Protein AF-A0A4Q7DLJ2-F1 (afdb_monomer)

Structure (mmCIF, N/CA/C/O backbone):
data_AF-A0A4Q7DLJ2-F1
#
_entry.id   AF-A0A4Q7DLJ2-F1
#
loop_
_atom_site.group_PDB
_atom_site.id
_atom_site.type_symbol
_atom_site.label_atom_id
_atom_site.label_alt_id
_atom_site.label_comp_id
_atom_site.label_asym_id
_atom_site.label_entity_id
_atom_site.label_seq_id
_atom_site.pdbx_PDB_ins_code
_atom_site.Cartn_x
_atom_site.Cartn_y
_atom_site.Cartn_z
_atom_site.occupancy
_atom_site.B_iso_or_equiv
_atom_site.auth_seq_id
_atom_site.auth_comp_id
_atom_site.auth_asym_id
_atom_site.auth_atom_id
_atom_site.pdbx_PDB_model_num
ATOM 1 N N . MET A 1 1 ? -1.935 -37.089 -72.616 1.00 46.59 1 MET A N 1
ATOM 2 C CA . MET A 1 1 ? -1.806 -37.391 -71.173 1.00 46.59 1 MET A CA 1
ATOM 3 C C . MET A 1 1 ? -1.191 -36.163 -70.511 1.00 46.59 1 MET A C 1
ATOM 5 O O . MET A 1 1 ? -0.158 -35.726 -70.987 1.00 46.59 1 MET A O 1
ATOM 9 N N . GLY A 1 2 ? -1.824 -35.592 -69.482 1.00 47.91 2 GLY A N 1
ATOM 10 C CA . GLY A 1 2 ? -1.170 -34.613 -68.600 1.00 47.91 2 GLY A CA 1
ATOM 11 C C . GLY A 1 2 ? -1.502 -33.132 -68.809 1.00 47.91 2 GLY A C 1
ATOM 12 O O . GLY A 1 2 ? -0.670 -32.393 -69.302 1.00 47.91 2 GLY A O 1
ATOM 13 N N . THR A 1 3 ? -2.658 -32.683 -68.312 1.00 45.72 3 THR A N 1
ATOM 14 C CA . THR A 1 3 ? -2.903 -31.285 -67.883 1.00 45.72 3 THR A CA 1
ATOM 15 C C . THR A 1 3 ? -4.004 -31.245 -66.811 1.00 45.72 3 THR A C 1
ATOM 17 O O . THR A 1 3 ? -5.032 -30.592 -66.937 1.00 45.72 3 THR A O 1
ATOM 20 N N . LYS A 1 4 ? -3.810 -31.990 -65.715 1.00 48.81 4 LYS A N 1
ATOM 21 C CA . LYS A 1 4 ? -4.614 -31.865 -64.480 1.00 48.81 4 LYS A CA 1
ATOM 22 C C . LYS A 1 4 ? -3.716 -31.901 -63.243 1.00 48.81 4 LYS A C 1
ATOM 24 O O . LYS A 1 4 ? -3.880 -32.744 -62.367 1.00 48.81 4 LYS A O 1
ATOM 29 N N . LYS A 1 5 ? -2.723 -31.010 -63.185 1.00 48.75 5 LYS A N 1
ATO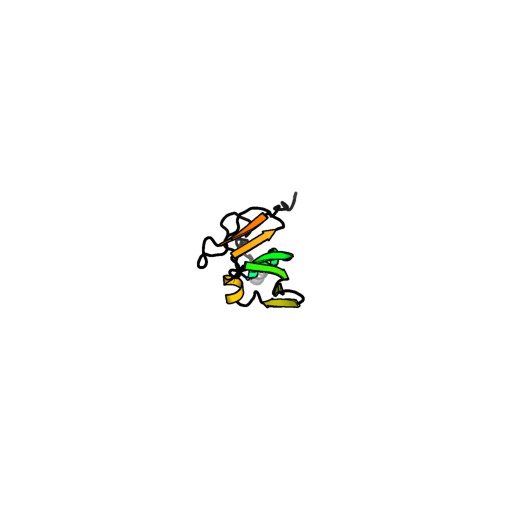M 30 C CA . LYS A 1 5 ? -1.822 -30.919 -62.025 1.00 48.75 5 LYS A CA 1
ATOM 31 C C . LYS A 1 5 ? -1.379 -29.487 -61.712 1.00 48.75 5 LYS A C 1
ATOM 33 O O . LYS A 1 5 ? -0.212 -29.252 -61.458 1.00 48.75 5 LYS A O 1
ATOM 38 N N . ILE A 1 6 ? -2.307 -28.528 -61.773 1.00 50.28 6 ILE A N 1
ATOM 39 C CA . ILE A 1 6 ? -2.060 -27.138 -61.341 1.00 50.28 6 ILE A CA 1
ATOM 40 C C . ILE A 1 6 ? -3.287 -26.572 -60.600 1.00 50.28 6 ILE A C 1
ATOM 42 O O . ILE A 1 6 ? -3.618 -25.418 -60.770 1.00 50.28 6 ILE A O 1
ATOM 46 N N . ILE A 1 7 ? -4.043 -27.366 -59.826 1.00 44.75 7 ILE A N 1
ATOM 47 C CA . ILE A 1 7 ? -5.072 -26.822 -58.898 1.00 44.75 7 ILE A CA 1
ATOM 48 C C . ILE A 1 7 ? -5.271 -27.762 -57.689 1.00 44.75 7 ILE A C 1
ATOM 50 O O . ILE A 1 7 ? -6.394 -28.088 -57.314 1.00 44.75 7 ILE A O 1
ATOM 54 N N . LYS A 1 8 ? -4.189 -28.291 -57.100 1.00 41.50 8 LYS A N 1
ATOM 55 C CA . LYS A 1 8 ? -4.278 -29.047 -55.830 1.00 41.50 8 LYS A CA 1
ATOM 56 C C . LYS A 1 8 ? -3.234 -28.684 -54.772 1.00 41.50 8 LYS A C 1
ATOM 58 O O . LYS A 1 8 ? -3.394 -29.112 -53.638 1.00 41.50 8 LYS A O 1
ATOM 63 N N . ASP A 1 9 ? -2.281 -27.810 -55.090 1.00 39.59 9 ASP A N 1
ATOM 64 C CA . ASP A 1 9 ? -1.206 -27.443 -54.157 1.00 39.59 9 ASP A CA 1
ATOM 65 C C . ASP A 1 9 ? -1.434 -26.090 -53.451 1.00 39.59 9 ASP A C 1
ATOM 67 O O . ASP A 1 9 ? -0.570 -25.624 -52.725 1.00 39.59 9 ASP A O 1
ATOM 71 N N . ILE A 1 10 ? -2.609 -25.461 -53.614 1.00 47.91 10 ILE A N 1
ATOM 72 C CA . ILE A 1 10 ? -2.944 -24.159 -52.987 1.00 47.91 10 ILE A CA 1
ATOM 73 C C . ILE A 1 10 ? -3.882 -24.311 -51.766 1.00 47.91 10 ILE A C 1
ATOM 75 O O . ILE A 1 10 ? -4.170 -23.347 -51.069 1.00 47.91 10 ILE A O 1
ATOM 79 N N . LEU A 1 11 ? -4.345 -25.524 -51.444 1.00 43.66 11 LEU A N 1
ATOM 80 C CA . LEU A 1 11 ? -5.348 -25.745 -50.387 1.00 43.66 11 LEU A CA 1
ATOM 81 C C . LEU A 1 11 ? -4.934 -26.774 -49.328 1.00 43.66 11 LEU A C 1
ATOM 83 O O . LEU A 1 11 ? -5.789 -27.503 -48.841 1.00 43.66 11 LEU A O 1
ATOM 87 N N . ASN A 1 12 ? -3.649 -26.856 -48.967 1.00 48.47 12 ASN A N 1
ATOM 88 C CA . ASN A 1 12 ? -3.212 -27.666 -47.819 1.00 48.47 12 ASN A CA 1
ATOM 89 C C . ASN A 1 12 ? -1.867 -27.226 -47.215 1.00 48.47 12 ASN A C 1
ATOM 91 O O . ASN A 1 12 ? -1.079 -28.055 -46.766 1.00 48.47 12 ASN A O 1
ATOM 95 N N . GLU A 1 13 ? -1.607 -25.922 -47.142 1.00 40.91 13 GLU A N 1
ATOM 96 C CA . GLU A 1 13 ? -0.655 -25.432 -46.147 1.00 40.91 13 GLU A CA 1
ATOM 97 C C . GLU A 1 13 ? -1.447 -25.003 -44.911 1.00 40.91 13 GLU A C 1
ATOM 99 O O . GLU A 1 13 ? -2.171 -24.004 -44.969 1.00 40.91 13 GLU A O 1
ATOM 104 N N . PRO A 1 14 ? -1.380 -25.740 -43.785 1.00 3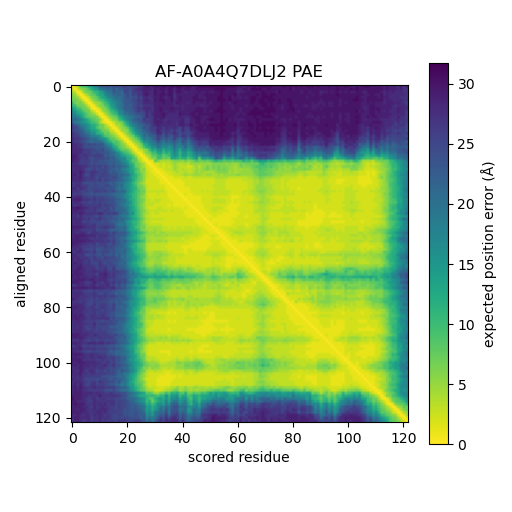9.34 14 PRO A N 1
ATOM 105 C CA . PRO A 1 14 ? -1.835 -25.167 -42.536 1.00 39.34 14 PRO A CA 1
ATOM 106 C C . PRO A 1 14 ? -0.977 -23.928 -42.297 1.00 39.34 14 PRO A C 1
ATOM 108 O O . PRO A 1 14 ? 0.246 -24.032 -42.180 1.00 39.34 14 PRO A O 1
ATOM 111 N N . LEU A 1 15 ? -1.627 -22.760 -42.248 1.00 36.97 15 LEU A N 1
ATOM 112 C CA . LEU A 1 15 ? -1.077 -21.541 -41.669 1.00 36.97 15 LEU A CA 1
ATOM 113 C C . LEU A 1 15 ? -0.336 -21.949 -40.396 1.00 36.97 15 LEU A C 1
ATOM 115 O O . LEU A 1 15 ? -0.960 -22.289 -39.388 1.00 36.97 15 LEU A O 1
ATOM 119 N N . ARG A 1 16 ? 1.000 -21.953 -40.458 1.00 40.62 16 ARG A N 1
ATOM 120 C CA . ARG A 1 16 ? 1.845 -21.976 -39.272 1.00 40.62 16 ARG A CA 1
ATOM 121 C C . ARG A 1 16 ? 1.544 -20.677 -38.540 1.00 40.62 16 ARG A C 1
ATOM 123 O O . ARG A 1 16 ? 2.177 -19.651 -38.762 1.00 40.62 16 ARG A O 1
ATOM 130 N N . LEU A 1 17 ? 0.526 -20.722 -37.688 1.00 39.12 17 LEU A N 1
ATOM 131 C CA . LEU A 1 17 ? 0.469 -19.875 -36.519 1.00 39.12 17 LEU A CA 1
ATOM 132 C C . LEU A 1 17 ? 1.720 -20.245 -35.735 1.00 39.12 17 LEU A C 1
ATOM 134 O O . LEU A 1 17 ? 1.738 -21.239 -35.009 1.00 39.12 17 LEU A O 1
ATOM 138 N N . ASP A 1 18 ? 2.786 -19.474 -35.934 1.00 44.97 18 ASP A N 1
ATOM 139 C CA . ASP A 1 18 ? 3.813 -19.335 -34.922 1.00 44.97 18 ASP A CA 1
ATOM 140 C C . ASP A 1 18 ? 3.084 -18.851 -33.666 1.00 44.97 18 ASP A C 1
ATOM 142 O O . ASP A 1 18 ? 2.960 -17.656 -33.387 1.00 44.97 18 ASP A O 1
ATOM 146 N N . GLU A 1 19 ? 2.604 -19.807 -32.870 1.00 45.50 19 GLU A N 1
ATOM 147 C CA . GLU A 1 19 ? 2.416 -19.656 -31.440 1.00 45.50 19 GLU A CA 1
ATOM 148 C C . GLU A 1 19 ? 3.806 -19.494 -30.817 1.00 45.50 19 GLU A C 1
ATOM 150 O O . GLU A 1 19 ? 4.241 -20.244 -29.938 1.00 45.50 19 GLU A O 1
ATOM 155 N N . GLY A 1 20 ? 4.515 -18.446 -31.242 1.00 37.78 20 GLY A N 1
ATOM 156 C CA . GLY A 1 20 ? 5.408 -17.725 -30.378 1.00 37.78 20 GLY A CA 1
ATOM 157 C C . GLY A 1 20 ? 4.547 -17.318 -29.203 1.00 37.78 20 GLY A C 1
ATOM 158 O O . GLY A 1 20 ? 3.895 -16.274 -29.227 1.00 37.78 20 GLY A O 1
ATOM 159 N N . LYS A 1 21 ? 4.497 -18.195 -28.191 1.00 43.38 21 LYS A N 1
ATOM 160 C CA . LYS A 1 21 ? 4.033 -17.896 -26.850 1.00 43.38 21 LYS A CA 1
ATOM 161 C C . LYS A 1 21 ? 4.662 -16.554 -26.540 1.00 43.38 21 LYS A C 1
ATOM 163 O O . LYS A 1 21 ? 5.830 -16.491 -26.154 1.00 43.38 21 LYS A O 1
ATOM 168 N N . ARG A 1 22 ? 3.896 -15.471 -26.682 1.00 40.31 22 ARG A N 1
ATOM 169 C CA . ARG A 1 22 ? 4.150 -14.257 -25.932 1.00 40.31 22 ARG A CA 1
ATOM 170 C C . ARG A 1 22 ? 3.975 -14.728 -24.501 1.00 40.31 22 ARG A C 1
ATOM 172 O O . ARG A 1 22 ? 2.888 -14.660 -23.934 1.00 40.31 22 ARG A O 1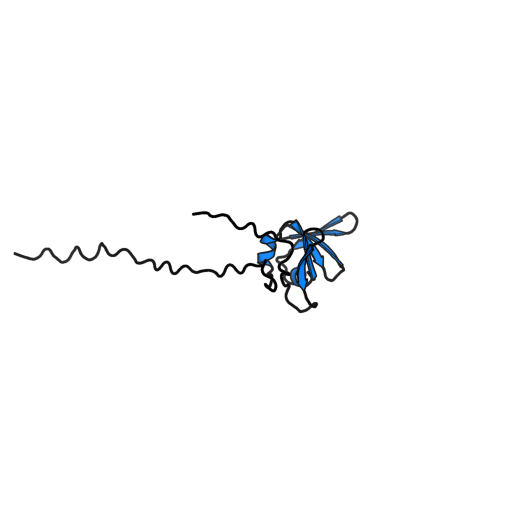
ATOM 179 N N . LYS A 1 23 ? 5.058 -15.263 -23.926 1.00 42.84 23 LYS A N 1
ATOM 180 C CA . LYS A 1 23 ? 5.335 -15.197 -22.505 1.00 42.84 23 LYS A CA 1
ATOM 181 C C . LYS A 1 23 ? 5.309 -13.702 -22.232 1.00 42.84 23 LYS A C 1
ATOM 183 O O . LYS A 1 23 ? 6.340 -13.042 -22.207 1.00 42.84 23 LYS A O 1
ATOM 188 N N . GLY A 1 24 ? 4.107 -13.145 -22.080 1.00 39.84 24 GLY A N 1
ATOM 189 C CA . GLY A 1 24 ? 3.938 -11.981 -21.249 1.00 39.84 24 GLY A CA 1
ATOM 190 C C . GLY A 1 24 ? 4.592 -12.423 -19.963 1.00 39.84 24 GLY A C 1
ATOM 191 O O . GLY A 1 24 ? 4.130 -13.384 -19.347 1.00 39.84 24 GLY A O 1
ATOM 192 N N . PHE A 1 25 ? 5.759 -11.858 -19.662 1.00 42.75 25 PHE A N 1
ATOM 193 C CA . PHE A 1 25 ? 6.408 -12.084 -18.391 1.00 42.75 25 PHE A CA 1
ATOM 194 C C . PHE A 1 25 ? 5.360 -11.673 -17.366 1.00 42.75 25 PHE A C 1
ATOM 196 O O . PHE A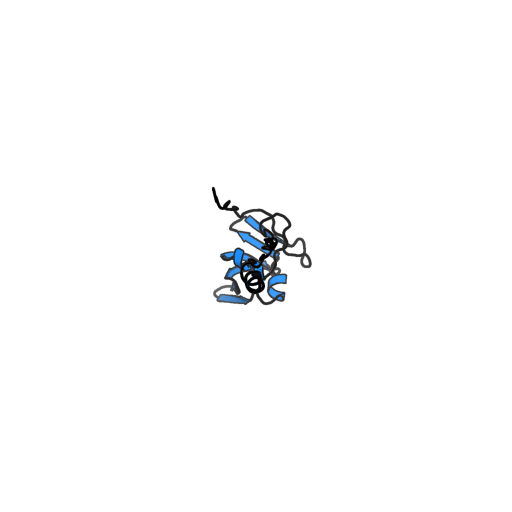 1 25 ? 5.115 -10.486 -17.151 1.00 42.75 25 PHE A O 1
ATOM 203 N N . VAL A 1 26 ? 4.644 -12.658 -16.819 1.00 53.69 26 VAL A N 1
ATOM 204 C CA . VAL A 1 26 ? 3.731 -12.449 -15.709 1.00 53.69 26 VAL A CA 1
ATOM 205 C C . VAL A 1 26 ? 4.671 -12.159 -14.563 1.00 53.69 26 VAL A C 1
ATOM 207 O O . VAL A 1 26 ? 5.121 -13.064 -13.866 1.00 53.69 26 VAL A O 1
ATOM 210 N N . MET A 1 27 ? 5.065 -10.891 -14.463 1.00 63.88 27 MET A N 1
ATOM 211 C CA . MET A 1 27 ? 5.930 -10.419 -13.409 1.00 63.88 27 MET A CA 1
ATOM 212 C C . MET A 1 27 ? 5.200 -10.750 -12.120 1.00 63.88 27 MET A C 1
ATOM 214 O O . MET A 1 27 ? 4.089 -10.266 -11.865 1.00 63.88 27 MET A O 1
ATOM 218 N N . ASP A 1 28 ? 5.777 -11.670 -11.357 1.00 79.88 28 ASP A N 1
ATOM 219 C CA . ASP A 1 28 ? 5.186 -12.054 -10.099 1.00 79.88 28 ASP A CA 1
ATOM 220 C C . ASP A 1 28 ? 5.395 -10.905 -9.119 1.00 79.88 28 ASP A C 1
ATOM 222 O O . ASP A 1 28 ? 6.465 -10.754 -8.533 1.00 79.88 28 ASP A O 1
ATOM 226 N N . ILE A 1 29 ? 4.346 -10.098 -8.957 1.00 82.75 29 ILE A N 1
ATOM 227 C CA . ILE A 1 29 ? 4.290 -8.946 -8.053 1.00 82.75 29 ILE A CA 1
ATOM 228 C C . ILE A 1 29 ? 4.498 -9.344 -6.588 1.00 82.75 29 ILE A C 1
ATOM 230 O O . ILE A 1 29 ? 4.612 -8.483 -5.725 1.00 82.75 29 ILE A O 1
ATOM 234 N N . PHE A 1 30 ? 4.494 -10.642 -6.286 1.00 84.38 30 PHE A N 1
ATOM 235 C CA . PHE A 1 30 ? 4.761 -11.188 -4.962 1.00 84.38 30 PHE A CA 1
ATOM 236 C C . PHE A 1 30 ? 6.220 -11.617 -4.789 1.00 84.38 30 PHE A C 1
ATOM 238 O O . PHE A 1 30 ? 6.578 -12.125 -3.735 1.00 84.38 30 PHE A O 1
ATOM 245 N N . SER A 1 31 ? 7.074 -11.434 -5.798 1.00 85.75 31 SER A N 1
ATOM 246 C CA . SER A 1 31 ? 8.518 -11.618 -5.644 1.00 85.75 31 SER A CA 1
ATOM 247 C C . SER A 1 31 ? 9.109 -10.435 -4.888 1.00 85.75 31 SER A C 1
ATOM 249 O O . SER A 1 31 ? 8.760 -9.286 -5.161 1.00 85.75 31 SER A O 1
ATOM 251 N N . LYS A 1 32 ? 10.027 -10.701 -3.956 1.00 88.31 32 LYS A N 1
ATOM 252 C CA . LYS A 1 32 ? 10.751 -9.647 -3.236 1.00 88.31 32 LYS A CA 1
ATOM 253 C C . LYS A 1 32 ? 11.422 -8.691 -4.232 1.00 88.31 32 LYS A C 1
ATOM 255 O O . LYS A 1 32 ? 12.087 -9.141 -5.159 1.00 88.31 32 LYS A O 1
ATOM 260 N N . GLY A 1 33 ? 11.235 -7.387 -4.036 1.00 88.44 33 GLY A N 1
ATOM 261 C CA . GLY A 1 33 ? 11.778 -6.337 -4.902 1.00 88.44 33 GLY A CA 1
ATOM 262 C C . GLY A 1 33 ? 10.966 -6.063 -6.173 1.00 88.44 33 GLY A C 1
ATOM 263 O O . GLY A 1 33 ? 11.323 -5.168 -6.933 1.00 88.44 33 GLY A O 1
ATOM 264 N N . ALA A 1 34 ? 9.862 -6.776 -6.421 1.00 90.94 34 ALA A N 1
ATOM 265 C CA . ALA A 1 34 ? 8.999 -6.481 -7.562 1.00 90.94 34 ALA A CA 1
ATOM 266 C C . ALA A 1 34 ? 8.320 -5.112 -7.397 1.00 90.94 34 ALA A C 1
ATOM 268 O O . ALA A 1 34 ? 7.698 -4.849 -6.369 1.00 90.94 34 ALA A O 1
ATOM 269 N N . ILE A 1 35 ? 8.395 -4.258 -8.420 1.00 93.44 35 ILE A N 1
ATOM 270 C CA . ILE A 1 35 ? 7.686 -2.974 -8.433 1.00 93.44 35 ILE A CA 1
ATOM 271 C C . ILE A 1 35 ? 6.197 -3.221 -8.668 1.00 93.44 35 ILE A C 1
ATOM 273 O O . ILE A 1 35 ? 5.802 -3.803 -9.680 1.00 93.44 35 ILE A O 1
ATOM 277 N N . ILE A 1 36 ? 5.373 -2.731 -7.746 1.00 92.25 36 ILE A N 1
ATOM 278 C CA . ILE A 1 36 ? 3.920 -2.769 -7.846 1.00 92.25 36 ILE A CA 1
ATOM 279 C C . ILE A 1 36 ? 3.443 -1.556 -8.634 1.00 92.25 36 ILE A C 1
ATOM 281 O O . ILE A 1 36 ? 3.771 -0.412 -8.331 1.00 92.25 36 ILE A O 1
ATOM 285 N N . GLN A 1 37 ? 2.622 -1.817 -9.640 1.00 91.25 37 GLN A N 1
ATOM 286 C CA . GLN A 1 37 ? 1.969 -0.807 -10.460 1.00 91.25 37 GLN A CA 1
ATOM 287 C C . GLN A 1 37 ? 0.503 -0.624 -10.034 1.00 91.25 37 GLN A C 1
ATOM 289 O O . GLN A 1 37 ? -0.106 -1.578 -9.543 1.00 91.25 37 GLN A O 1
ATOM 294 N N . PRO A 1 38 ? -0.128 0.538 -10.299 1.00 90.50 38 PRO A N 1
ATOM 295 C CA . PRO A 1 38 ? -1.514 0.803 -9.891 1.00 90.50 38 PRO A CA 1
ATOM 296 C C . PRO A 1 38 ? -2.507 -0.289 -10.317 1.00 90.50 38 PRO A C 1
ATOM 298 O O . PRO A 1 38 ? -3.302 -0.773 -9.516 1.00 90.50 38 PRO A O 1
ATOM 301 N N . ARG A 1 39 ? -2.404 -0.768 -11.564 1.00 89.19 39 ARG A N 1
ATOM 302 C CA . ARG A 1 39 ? -3.254 -1.848 -12.105 1.00 89.19 39 ARG A CA 1
ATOM 303 C C . ARG A 1 39 ? -3.119 -3.180 -11.359 1.00 89.19 39 ARG A C 1
ATOM 305 O O . ARG A 1 39 ? -4.037 -3.994 -11.359 1.00 89.19 39 ARG A O 1
ATOM 312 N N . GLN A 1 40 ? -1.972 -3.417 -10.726 1.00 89.44 40 GLN A N 1
ATOM 313 C CA . GLN A 1 40 ? -1.686 -4.656 -10.008 1.00 89.44 40 GLN A CA 1
ATOM 314 C C . GLN A 1 40 ? -2.325 -4.674 -8.612 1.00 89.44 40 GLN A C 1
ATOM 316 O O . GLN A 1 40 ? -2.473 -5.756 -8.042 1.00 89.44 40 GLN A O 1
ATOM 321 N N . LEU A 1 41 ? -2.805 -3.529 -8.104 1.00 91.00 41 LEU A N 1
ATOM 322 C CA . LEU A 1 41 ? -3.557 -3.459 -6.846 1.00 91.00 41 LEU A CA 1
ATOM 323 C C . LEU A 1 41 ? -4.857 -4.274 -6.879 1.00 91.00 41 LEU A C 1
ATOM 325 O O . LEU A 1 41 ? -5.298 -4.738 -5.832 1.00 91.00 41 LEU A O 1
ATOM 329 N N . LYS A 1 42 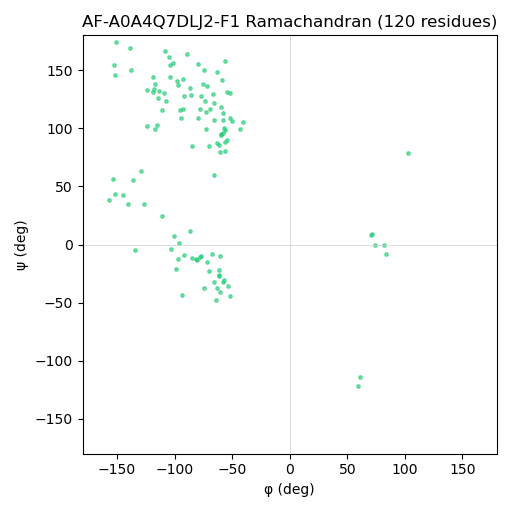? -5.410 -4.566 -8.066 1.00 91.81 42 LYS A N 1
ATOM 330 C CA . LYS A 1 42 ? -6.524 -5.518 -8.228 1.00 91.81 42 LYS A CA 1
ATOM 331 C C . LYS A 1 42 ? -6.223 -6.885 -7.596 1.00 91.81 42 LYS A C 1
ATOM 333 O O . LYS A 1 42 ? -7.112 -7.510 -7.028 1.00 91.81 42 LYS A O 1
ATOM 338 N N . ARG A 1 43 ? -4.966 -7.346 -7.654 1.00 89.56 43 ARG A N 1
ATOM 339 C CA . ARG A 1 43 ? -4.525 -8.623 -7.052 1.00 89.56 43 ARG A CA 1
ATOM 340 C C . ARG A 1 43 ? -4.347 -8.542 -5.532 1.00 89.56 43 ARG A C 1
ATOM 342 O O . ARG A 1 43 ? -4.163 -9.570 -4.889 1.00 89.56 43 ARG A O 1
ATOM 349 N N . LEU A 1 44 ? -4.400 -7.337 -4.971 1.00 91.69 44 LEU A N 1
ATOM 350 C CA . LEU A 1 44 ? -4.269 -7.033 -3.547 1.00 91.69 44 LEU A CA 1
ATOM 351 C C . LEU A 1 44 ? -5.598 -6.544 -2.955 1.00 91.69 44 LEU A C 1
ATOM 353 O O . LEU A 1 44 ? -5.614 -5.842 -1.946 1.00 91.69 44 LEU A O 1
ATOM 357 N N . ASN A 1 45 ? -6.726 -6.909 -3.568 1.00 92.94 45 ASN A N 1
ATOM 358 C CA . ASN A 1 45 ? -8.032 -6.504 -3.073 1.00 92.94 45 ASN A CA 1
ATOM 359 C C . ASN A 1 45 ? -8.265 -6.991 -1.631 1.00 92.94 45 ASN A C 1
ATOM 361 O O . ASN A 1 45 ? -7.848 -8.087 -1.242 1.00 92.94 45 ASN A O 1
ATOM 365 N N . GLY A 1 46 ? -8.900 -6.151 -0.817 1.00 91.88 46 GLY A N 1
ATOM 366 C CA . GLY A 1 46 ? -9.141 -6.396 0.603 1.00 91.88 46 GLY A CA 1
ATOM 367 C C . GLY A 1 46 ? -7.915 -6.252 1.511 1.00 91.88 46 GLY A C 1
ATOM 368 O O . GLY A 1 46 ? -8.047 -6.450 2.719 1.00 91.88 46 GLY A O 1
ATOM 369 N N . LYS A 1 47 ? -6.730 -5.926 0.978 1.00 94.88 47 LYS A N 1
ATOM 370 C CA . LYS A 1 47 ? -5.545 -5.617 1.793 1.00 94.88 47 LYS A CA 1
ATOM 371 C C . LYS A 1 47 ? -5.609 -4.186 2.324 1.00 94.88 47 LYS A C 1
ATOM 373 O O . LYS A 1 47 ? -6.284 -3.331 1.749 1.00 94.88 47 LYS A O 1
ATOM 378 N N . THR A 1 48 ? -4.913 -3.942 3.428 1.00 96.31 48 THR A N 1
ATOM 379 C CA . THR A 1 48 ? -4.860 -2.623 4.065 1.00 96.31 48 THR A CA 1
ATOM 380 C C . THR A 1 48 ? -3.750 -1.794 3.431 1.00 96.31 48 THR A C 1
ATOM 382 O O . THR A 1 48 ? -2.647 -2.296 3.244 1.00 96.31 48 THR A O 1
ATOM 385 N N . ILE A 1 49 ? -4.028 -0.536 3.120 1.00 95.50 49 ILE A N 1
ATOM 386 C CA . ILE A 1 49 ? -3.069 0.480 2.686 1.00 95.50 49 ILE A CA 1
ATOM 387 C C . ILE A 1 49 ? -2.803 1.430 3.849 1.00 95.50 49 ILE A C 1
ATOM 389 O O . ILE A 1 49 ? -3.726 1.765 4.591 1.00 95.50 49 ILE A O 1
ATOM 393 N N . ILE A 1 50 ? -1.560 1.890 3.956 1.00 95.38 50 ILE A N 1
ATOM 394 C CA . ILE A 1 50 ? -1.169 3.029 4.785 1.00 95.38 50 ILE A CA 1
ATOM 395 C C . ILE A 1 50 ? -0.682 4.142 3.863 1.00 95.3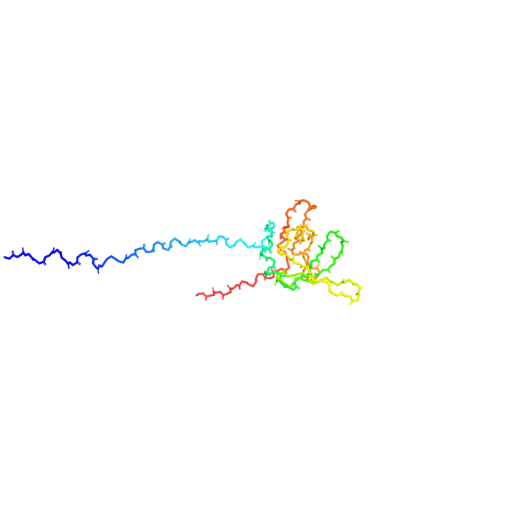8 50 ILE A C 1
ATOM 397 O O . ILE A 1 50 ? 0.205 3.911 3.032 1.00 95.38 50 ILE A O 1
ATOM 401 N N . PHE A 1 51 ? -1.270 5.323 4.011 1.00 94.25 51 PHE A N 1
ATOM 402 C CA . PHE A 1 51 ? -0.917 6.524 3.263 1.00 94.25 51 PHE A CA 1
ATOM 403 C C . PHE A 1 51 ? 0.186 7.326 3.967 1.00 94.25 51 PHE A C 1
ATOM 405 O O . PHE A 1 51 ? 0.438 7.145 5.157 1.00 94.25 51 PHE A O 1
ATOM 412 N N . GLN A 1 52 ? 0.827 8.243 3.240 1.00 92.88 52 GLN A N 1
ATOM 413 C CA . GLN A 1 52 ? 1.843 9.163 3.774 1.00 92.88 52 GLN A CA 1
ATOM 414 C C . GLN A 1 52 ? 1.313 10.021 4.927 1.00 92.88 52 GLN A C 1
ATOM 416 O O . GLN A 1 52 ? 2.053 10.316 5.858 1.00 92.88 52 GLN A O 1
ATOM 421 N N . SER A 1 53 ? 0.022 10.360 4.904 1.00 90.19 53 SER A N 1
ATOM 422 C CA . SER A 1 53 ? -0.670 11.065 5.989 1.00 90.19 53 SER A CA 1
ATOM 423 C C . SER A 1 53 ? -0.810 10.243 7.280 1.00 90.19 53 SER A C 1
ATOM 425 O O . SER A 1 53 ? -1.282 10.763 8.284 1.00 90.19 53 SER A O 1
ATOM 427 N N . GLY A 1 54 ? -0.458 8.953 7.262 1.00 89.88 54 GLY A N 1
ATOM 428 C CA . GLY A 1 54 ? -0.716 8.005 8.349 1.00 89.88 54 GLY A CA 1
ATOM 429 C C . GLY A 1 54 ? -2.117 7.386 8.308 1.00 89.88 54 GLY A C 1
ATOM 430 O O . GLY A 1 54 ? -2.391 6.437 9.046 1.00 89.88 54 GLY A O 1
ATOM 431 N N . GLU A 1 55 ? -2.995 7.867 7.421 1.00 91.75 55 GLU A N 1
ATOM 432 C CA . GLU A 1 55 ? -4.328 7.300 7.234 1.00 91.75 55 GLU A CA 1
ATOM 433 C C . GLU A 1 55 ? -4.263 5.852 6.743 1.00 91.75 55 GLU A C 1
ATOM 435 O O . GLU A 1 55 ? -3.364 5.451 5.997 1.00 91.75 55 GLU A O 1
ATOM 440 N N . GLN A 1 56 ? -5.260 5.063 7.142 1.00 94.19 56 GLN A N 1
ATOM 441 C CA . GLN A 1 56 ? -5.384 3.670 6.736 1.00 94.19 56 GLN A CA 1
ATOM 442 C C . GLN A 1 56 ? -6.660 3.456 5.937 1.00 94.19 56 GLN A C 1
ATOM 444 O O . GLN A 1 56 ? -7.734 3.946 6.290 1.00 94.19 56 GLN A O 1
ATOM 449 N N . GLY A 1 57 ? -6.545 2.672 4.872 1.00 94.38 57 GLY A N 1
ATOM 450 C CA . GLY A 1 57 ? -7.678 2.297 4.042 1.00 94.38 57 GLY A CA 1
ATOM 451 C C . GLY A 1 57 ? -7.627 0.839 3.624 1.00 94.38 57 GLY A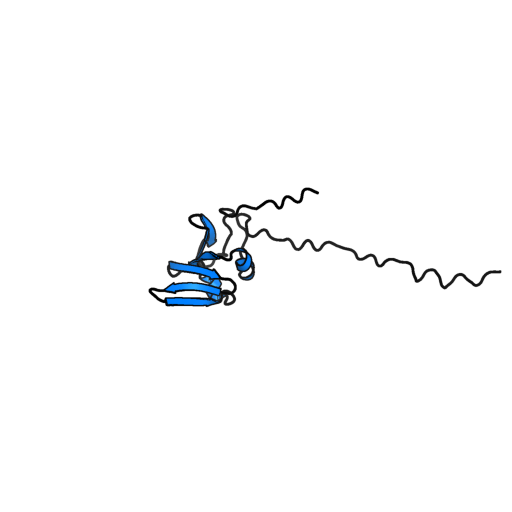 C 1
ATOM 452 O O . GLY A 1 57 ? -6.616 0.159 3.792 1.00 94.38 57 GLY A O 1
ATOM 453 N N . ARG A 1 58 ? -8.723 0.338 3.063 1.00 95.56 58 ARG A N 1
ATOM 454 C CA . ARG A 1 58 ? -8.811 -1.019 2.517 1.00 95.56 58 ARG A CA 1
ATOM 455 C C . ARG A 1 58 ? -8.989 -0.958 1.009 1.00 95.56 58 ARG A C 1
ATOM 457 O O . ARG A 1 58 ? -9.832 -0.212 0.515 1.00 95.56 58 ARG A O 1
ATOM 464 N N . ILE A 1 59 ? -8.196 -1.742 0.282 1.00 95.12 59 ILE A N 1
ATOM 465 C CA . ILE A 1 59 ? -8.291 -1.827 -1.178 1.00 95.12 59 ILE A CA 1
ATOM 466 C C . ILE A 1 59 ? -9.640 -2.449 -1.537 1.00 95.12 59 ILE A C 1
ATOM 468 O O . ILE A 1 59 ? -9.928 -3.578 -1.137 1.00 95.12 59 ILE A O 1
ATOM 472 N N . ALA A 1 60 ? -10.431 -1.711 -2.304 1.00 94.00 60 ALA A N 1
ATOM 473 C CA . ALA A 1 60 ? -11.666 -2.134 -2.948 1.00 94.00 60 ALA A CA 1
ATOM 474 C C . ALA A 1 60 ? -11.564 -1.743 -4.431 1.00 94.00 60 ALA A C 1
ATOM 476 O O . ALA A 1 60 ? -12.266 -0.854 -4.906 1.00 94.00 60 ALA A O 1
ATOM 477 N N . TYR A 1 61 ? -10.590 -2.334 -5.134 1.00 92.00 61 TYR A N 1
ATOM 478 C CA . TYR A 1 61 ? -10.143 -1.889 -6.458 1.00 92.00 61 TYR A CA 1
ATOM 479 C C . TYR A 1 61 ? -11.330 -1.730 -7.434 1.00 92.00 61 TYR A C 1
ATOM 481 O O . TYR A 1 61 ? -12.107 -2.676 -7.571 1.00 92.00 61 TYR A O 1
ATOM 489 N N . PRO A 1 62 ? -11.457 -0.592 -8.149 1.00 92.62 62 PRO A N 1
ATOM 490 C CA . PRO A 1 62 ? -10.447 0.456 -8.353 1.00 92.62 62 PRO A CA 1
ATOM 491 C C . PRO A 1 62 ? -10.386 1.543 -7.264 1.00 92.62 62 PRO A C 1
ATOM 493 O O . PRO A 1 62 ? -9.715 2.552 -7.462 1.00 92.62 62 PRO A O 1
ATOM 496 N N . LEU A 1 63 ? -11.047 1.361 -6.124 1.00 93.94 63 LEU A N 1
ATOM 497 C CA . LEU A 1 63 ? -11.113 2.329 -5.028 1.00 93.94 63 LEU A CA 1
ATOM 498 C C . LEU A 1 63 ? -10.294 1.887 -3.801 1.00 93.94 63 LEU A C 1
ATOM 500 O O . LEU A 1 63 ? -9.897 0.726 -3.659 1.00 93.94 63 LEU A O 1
ATOM 504 N N . VAL A 1 64 ? -10.077 2.823 -2.879 1.00 93.31 64 VAL A N 1
ATOM 505 C CA . VAL A 1 64 ? -9.735 2.570 -1.475 1.00 93.31 64 VAL A CA 1
ATOM 506 C C . VAL A 1 64 ? -10.836 3.145 -0.605 1.00 93.31 64 VAL A C 1
ATOM 508 O O . VAL A 1 64 ? -11.255 4.283 -0.807 1.00 93.31 64 VAL A O 1
ATOM 511 N N . ILE A 1 65 ? -11.266 2.359 0.375 1.00 94.25 65 ILE A N 1
ATOM 512 C CA . ILE A 1 65 ? -12.191 2.795 1.417 1.00 94.25 65 ILE A CA 1
ATOM 513 C C . ILE A 1 65 ? -11.356 3.228 2.620 1.00 94.25 65 ILE A C 1
ATOM 515 O O . ILE A 1 65 ? -10.650 2.403 3.204 1.00 94.25 65 ILE A O 1
ATOM 519 N N . ILE A 1 66 ? -11.420 4.506 2.978 1.00 92.94 66 ILE A N 1
ATOM 520 C CA . ILE A 1 66 ? -10.716 5.108 4.116 1.00 92.94 66 ILE A CA 1
ATOM 521 C C . ILE A 1 66 ? -11.758 5.439 5.181 1.00 92.94 66 ILE A C 1
ATOM 523 O O . ILE A 1 66 ? -12.771 6.066 4.877 1.00 92.94 66 ILE A O 1
ATOM 527 N N . LYS A 1 67 ? -11.524 5.030 6.429 1.00 85.44 67 LYS A N 1
ATOM 528 C CA . LYS A 1 67 ? -12.397 5.400 7.549 1.00 85.44 67 LYS A CA 1
ATOM 529 C C . LYS A 1 67 ? -11.857 6.667 8.213 1.00 85.44 67 LYS A C 1
ATOM 531 O O . LYS A 1 67 ? -10.762 6.632 8.770 1.00 85.44 67 LYS A O 1
ATOM 536 N N . ARG A 1 68 ? -12.627 7.757 8.182 1.00 85.88 68 ARG A N 1
ATOM 537 C CA . ARG A 1 68 ? -12.301 9.039 8.828 1.00 85.88 68 ARG A CA 1
ATOM 538 C C . ARG A 1 68 ? -13.347 9.327 9.901 1.00 85.88 68 ARG A C 1
ATOM 540 O O . ARG A 1 68 ? -14.465 9.739 9.609 1.00 85.88 68 ARG A O 1
ATOM 547 N N . GLY A 1 69 ? -13.016 9.033 11.158 1.00 82.94 69 GLY A N 1
ATOM 548 C CA . GLY A 1 69 ? -13.971 9.139 12.265 1.00 82.94 69 GLY A CA 1
ATOM 549 C C . GLY A 1 69 ? -15.185 8.219 12.072 1.00 82.94 69 GLY A C 1
ATOM 550 O O . GLY A 1 69 ? -15.047 6.991 12.103 1.00 82.94 69 GLY A O 1
ATOM 551 N N . LYS A 1 70 ? -16.372 8.815 11.890 1.00 84.94 70 LYS A N 1
ATOM 552 C CA . LYS A 1 70 ? -17.640 8.100 11.644 1.00 84.94 70 LYS A CA 1
ATOM 553 C C . LYS A 1 70 ? -17.949 7.892 10.156 1.00 84.94 70 LYS A C 1
ATOM 555 O O . LYS A 1 70 ? -18.868 7.142 9.843 1.00 84.94 70 LYS A O 1
ATOM 560 N N . GLU A 1 71 ? -17.185 8.506 9.257 1.00 88.56 71 GLU A N 1
ATOM 561 C CA . GLU A 1 71 ? -17.455 8.495 7.820 1.00 88.56 71 GLU A CA 1
ATOM 562 C C . GLU A 1 71 ? -16.520 7.552 7.057 1.00 88.56 71 GLU A C 1
ATOM 564 O O . GLU A 1 71 ? -15.390 7.264 7.471 1.00 88.56 71 GLU A O 1
ATOM 569 N N . PHE A 1 72 ? -17.007 7.079 5.908 1.00 86.88 72 PHE A N 1
ATOM 570 C CA . PHE A 1 72 ? -16.231 6.303 4.949 1.00 86.88 72 PHE A CA 1
ATOM 571 C C . PHE A 1 72 ? -16.012 7.126 3.683 1.00 86.88 72 PHE A C 1
ATOM 573 O O . PHE A 1 72 ? -16.954 7.441 2.957 1.00 86.88 72 PHE A O 1
ATOM 580 N N . CYS A 1 73 ? -14.753 7.441 3.397 1.00 90.38 73 CYS A N 1
ATOM 581 C CA . CYS A 1 73 ? -14.354 8.127 2.179 1.00 90.38 73 CYS A CA 1
ATOM 582 C C . CYS A 1 73 ? -13.878 7.112 1.139 1.00 90.38 73 CYS A C 1
ATOM 584 O O . CYS A 1 73 ? -13.108 6.199 1.445 1.00 90.38 73 CYS A O 1
ATOM 586 N N . HIS A 1 74 ? -14.300 7.307 -0.106 1.00 91.06 74 HIS A N 1
ATOM 587 C CA . HIS A 1 74 ? -13.886 6.486 -1.235 1.00 91.06 74 HIS A CA 1
ATOM 588 C C . HIS A 1 74 ? -12.927 7.289 -2.102 1.00 91.06 74 HIS A C 1
ATOM 590 O O . HIS A 1 74 ? -13.266 8.377 -2.563 1.00 91.06 74 HIS A O 1
ATOM 596 N N . VAL A 1 75 ? -11.731 6.755 -2.334 1.00 90.12 75 VAL A N 1
ATOM 597 C CA . VAL A 1 75 ? -10.706 7.426 -3.138 1.00 90.12 75 VAL A CA 1
ATOM 598 C C . VAL A 1 75 ? -10.285 6.519 -4.285 1.00 90.12 75 VAL A C 1
ATOM 600 O O . VAL A 1 75 ? -10.029 5.334 -4.085 1.00 90.12 75 VAL A O 1
ATOM 603 N N . SER A 1 76 ? -10.213 7.058 -5.502 1.00 90.44 76 SER A N 1
ATOM 604 C CA . SER A 1 76 ? -9.845 6.263 -6.675 1.00 90.44 76 SER A CA 1
ATOM 605 C C . SER A 1 76 ? -8.342 5.979 -6.752 1.00 90.44 76 SER A C 1
ATOM 607 O O . SER A 1 76 ? -7.530 6.902 -6.771 1.00 90.44 76 SER A O 1
ATOM 609 N N . LEU A 1 77 ? -7.977 4.703 -6.912 1.00 87.19 77 LEU A N 1
ATOM 610 C CA . LEU A 1 77 ? -6.610 4.246 -7.203 1.00 87.19 77 LEU A CA 1
ATOM 611 C C . LEU A 1 77 ? -6.212 4.431 -8.669 1.00 87.19 77 LEU A C 1
ATOM 613 O O . LEU A 1 77 ? -5.040 4.255 -9.007 1.00 87.19 77 LEU A O 1
ATOM 617 N N . THR A 1 78 ? -7.161 4.761 -9.551 1.00 83.56 78 THR A N 1
ATOM 618 C CA . THR A 1 78 ? -6.827 5.164 -10.926 1.00 83.56 78 THR A CA 1
ATOM 619 C C . THR A 1 78 ? -6.161 6.538 -10.952 1.00 83.56 78 THR A C 1
ATOM 621 O O . THR A 1 78 ? -5.390 6.824 -11.866 1.00 83.56 78 THR A O 1
ATOM 624 N N . ASN A 1 79 ? -6.387 7.363 -9.921 1.00 87.44 79 ASN A N 1
ATOM 625 C CA . ASN A 1 79 ? -5.662 8.609 -9.736 1.00 87.44 79 ASN A CA 1
ATOM 626 C C . ASN A 1 79 ? -4.227 8.312 -9.278 1.00 87.44 79 ASN A C 1
ATOM 628 O O . ASN A 1 79 ? -3.977 7.828 -8.172 1.00 87.44 79 ASN A O 1
ATOM 632 N N . HIS A 1 80 ? -3.264 8.650 -10.132 1.00 86.50 80 HIS A N 1
ATOM 633 C CA . HIS A 1 80 ? -1.853 8.387 -9.875 1.00 86.50 80 HIS A CA 1
ATOM 634 C C . HIS A 1 80 ? -1.316 9.106 -8.624 1.00 86.50 80 HIS A C 1
ATOM 636 O O . HIS A 1 80 ? -0.384 8.605 -7.996 1.00 86.50 80 HIS A O 1
ATOM 642 N N . ARG A 1 81 ? -1.907 10.245 -8.229 1.00 90.12 81 ARG A N 1
ATOM 643 C CA . ARG A 1 81 ? -1.522 10.967 -7.002 1.00 90.12 81 ARG A CA 1
ATOM 644 C C . ARG A 1 81 ? -1.806 10.128 -5.756 1.00 90.12 81 ARG A C 1
ATOM 646 O O . ARG A 1 81 ? -0.903 9.892 -4.965 1.00 90.12 81 ARG A O 1
ATOM 653 N N . VAL A 1 82 ? -3.001 9.548 -5.680 1.00 89.94 82 VAL A N 1
ATOM 654 C CA . VAL A 1 82 ? -3.425 8.664 -4.580 1.00 89.94 82 VAL A CA 1
ATOM 655 C C . VAL A 1 82 ? -2.513 7.442 -4.489 1.00 89.94 82 VAL A C 1
ATOM 657 O O . VAL A 1 82 ? -2.109 7.030 -3.407 1.00 89.94 82 VAL A O 1
ATOM 660 N N . PHE A 1 83 ? -2.125 6.871 -5.633 1.00 92.75 83 PHE A N 1
ATOM 661 C CA . PHE A 1 83 ? -1.181 5.754 -5.654 1.00 92.75 83 PHE A CA 1
ATOM 662 C C . PHE A 1 83 ? 0.209 6.132 -5.109 1.00 92.75 83 PHE A C 1
ATOM 664 O O . PHE A 1 83 ? 0.857 5.318 -4.442 1.00 92.75 83 PHE A O 1
ATOM 671 N N . LYS A 1 84 ? 0.692 7.349 -5.393 1.00 92.94 84 LYS A N 1
ATOM 672 C CA . LYS A 1 84 ? 1.979 7.848 -4.878 1.00 92.94 84 LYS A CA 1
ATOM 673 C C . LYS A 1 84 ? 1.971 8.018 -3.360 1.00 92.94 84 LYS A C 1
ATOM 675 O O . LYS A 1 84 ? 2.994 7.765 -2.731 1.00 92.94 84 LYS A O 1
ATOM 680 N N . GLU A 1 85 ? 0.824 8.350 -2.782 1.00 93.69 85 GLU A N 1
ATOM 681 C CA . GLU A 1 85 ? 0.662 8.506 -1.334 1.00 93.69 85 GLU A CA 1
ATOM 682 C C . GLU A 1 85 ? 0.697 7.174 -0.570 1.00 93.69 85 GLU A C 1
ATOM 684 O O . GLU A 1 85 ? 0.880 7.177 0.641 1.00 93.69 85 GLU A O 1
ATOM 689 N N . ILE A 1 86 ? 0.557 6.023 -1.236 1.00 94.62 86 ILE A N 1
ATOM 690 C CA . ILE A 1 86 ? 0.650 4.710 -0.580 1.00 94.62 86 ILE A CA 1
ATOM 691 C C . ILE A 1 86 ? 2.092 4.459 -0.131 1.00 94.62 86 ILE A C 1
ATOM 693 O O . ILE A 1 86 ? 2.976 4.308 -0.975 1.00 94.62 86 ILE A O 1
ATOM 697 N N . VAL A 1 87 ? 2.323 4.333 1.177 1.00 96.44 87 VAL A N 1
ATOM 698 C CA . VAL A 1 87 ? 3.638 3.997 1.755 1.00 96.44 87 VAL A CA 1
ATOM 699 C C . VAL A 1 87 ? 3.770 2.498 1.975 1.00 96.44 87 VAL A C 1
ATOM 701 O O . VAL A 1 87 ? 4.809 1.924 1.662 1.00 96.44 87 VAL A O 1
ATOM 704 N N . GLN A 1 88 ? 2.721 1.854 2.494 1.00 96.50 88 GLN A N 1
ATOM 705 C CA . GLN A 1 88 ? 2.731 0.424 2.798 1.00 96.50 88 GLN A CA 1
ATOM 706 C C . GLN A 1 88 ? 1.423 -0.247 2.393 1.00 96.50 88 GLN A C 1
ATOM 708 O O . GLN A 1 88 ? 0.347 0.346 2.472 1.00 96.50 88 GLN A O 1
ATOM 713 N N . ILE A 1 89 ? 1.517 -1.526 2.038 1.00 95.75 89 ILE A N 1
ATOM 714 C CA . ILE A 1 89 ? 0.378 -2.434 1.937 1.00 95.75 89 ILE A CA 1
ATOM 715 C C . ILE A 1 89 ? 0.593 -3.579 2.923 1.00 95.75 89 ILE A C 1
ATOM 717 O O . ILE A 1 89 ? 1.661 -4.196 2.959 1.00 95.75 89 ILE A O 1
ATOM 721 N N . LYS A 1 90 ? -0.435 -3.881 3.715 1.00 95.38 90 LYS A N 1
ATOM 722 C CA . LYS A 1 90 ? -0.428 -4.901 4.763 1.00 95.38 90 LYS A CA 1
ATOM 723 C C . LYS A 1 90 ? -1.460 -5.995 4.513 1.00 95.38 90 LYS A C 1
ATOM 725 O O . LYS A 1 90 ? -2.583 -5.746 4.068 1.00 95.38 90 LYS A O 1
ATOM 730 N N . PHE A 1 91 ? -1.089 -7.214 4.883 1.00 93.00 91 PHE A N 1
ATOM 731 C CA . PHE A 1 91 ? -2.004 -8.328 5.084 1.00 93.00 91 PHE A CA 1
ATOM 732 C C . PHE A 1 91 ? -1.979 -8.732 6.560 1.00 93.00 91 PHE A C 1
ATOM 734 O O . PHE A 1 91 ? -1.022 -9.345 7.033 1.00 93.00 91 PHE A O 1
ATOM 741 N N . GLY A 1 92 ? -3.009 -8.326 7.307 1.00 89.69 92 GLY A N 1
ATOM 742 C CA . GLY A 1 92 ? -2.991 -8.434 8.765 1.00 89.69 92 GLY A CA 1
ATOM 743 C C . GLY A 1 92 ? -1.811 -7.649 9.345 1.00 89.69 92 GLY A C 1
ATOM 744 O O . GLY A 1 92 ? -1.678 -6.452 9.097 1.00 89.69 92 GLY A O 1
ATOM 745 N N . LYS A 1 93 ? -0.930 -8.336 10.080 1.00 90.94 93 LYS A N 1
ATOM 746 C CA . LYS A 1 93 ? 0.282 -7.745 10.672 1.00 90.94 93 LYS A CA 1
ATOM 747 C C . LYS A 1 93 ? 1.479 -7.694 9.708 1.00 90.94 93 LYS A C 1
ATOM 749 O O . LYS A 1 93 ? 2.473 -7.044 10.010 1.00 90.94 93 LYS A O 1
ATOM 754 N N . THR A 1 94 ? 1.410 -8.363 8.556 1.00 93.19 94 THR A N 1
ATOM 755 C CA . THR A 1 94 ? 2.543 -8.492 7.629 1.00 93.19 94 THR A CA 1
ATOM 756 C C . THR A 1 94 ? 2.543 -7.384 6.582 1.00 93.19 94 THR A C 1
ATOM 758 O O . THR A 1 94 ? 1.555 -7.205 5.875 1.00 93.19 94 THR A O 1
ATOM 761 N N . VAL A 1 95 ? 3.668 -6.682 6.424 1.00 95.19 95 VAL A N 1
ATOM 762 C CA . VAL A 1 95 ? 3.894 -5.752 5.306 1.00 95.19 95 VAL A CA 1
ATOM 763 C C . VAL A 1 95 ? 4.236 -6.557 4.056 1.00 95.19 95 VAL A C 1
ATOM 765 O O . VAL A 1 95 ? 5.243 -7.266 4.019 1.00 95.19 95 VAL A O 1
ATOM 768 N N . ILE A 1 96 ? 3.375 -6.471 3.045 1.00 94.94 96 ILE A N 1
ATOM 769 C CA . ILE A 1 96 ? 3.507 -7.196 1.773 1.00 94.94 96 ILE A CA 1
ATOM 770 C C . ILE A 1 96 ? 4.101 -6.316 0.669 1.00 94.94 96 ILE A C 1
ATOM 772 O O . ILE A 1 96 ? 4.655 -6.831 -0.299 1.00 94.94 96 ILE A O 1
ATOM 776 N N . ALA A 1 97 ? 4.012 -4.995 0.823 1.00 95.62 97 ALA A N 1
ATOM 777 C CA . ALA A 1 97 ? 4.665 -4.032 -0.047 1.00 95.62 97 ALA A CA 1
ATOM 778 C C . ALA A 1 97 ? 4.975 -2.737 0.702 1.00 95.62 97 ALA A C 1
ATOM 780 O O . ALA A 1 97 ? 4.187 -2.330 1.557 1.00 95.62 97 ALA A O 1
ATOM 781 N N . GLU A 1 98 ? 6.079 -2.084 0.360 1.00 96.56 98 GLU A N 1
ATOM 782 C CA . GLU A 1 98 ? 6.502 -0.828 0.972 1.00 96.56 98 GLU A CA 1
ATOM 783 C C . GLU A 1 98 ? 7.345 0.039 0.033 1.00 96.56 98 GLU A C 1
ATOM 785 O O . GLU A 1 98 ? 7.978 -0.449 -0.907 1.00 96.56 98 GLU A O 1
ATOM 790 N N . ARG A 1 99 ? 7.326 1.348 0.284 1.00 95.75 99 ARG A N 1
ATOM 791 C CA . ARG A 1 99 ? 8.273 2.302 -0.294 1.00 95.75 99 ARG A CA 1
ATOM 792 C C . ARG A 1 99 ? 9.453 2.480 0.655 1.00 95.75 99 ARG A C 1
ATOM 794 O O . ARG A 1 99 ? 9.267 2.546 1.865 1.00 95.75 99 ARG A O 1
ATOM 801 N N . VAL A 1 100 ? 10.649 2.620 0.093 1.00 90.56 100 VAL A N 1
ATOM 802 C CA . VAL A 1 100 ? 11.868 2.940 0.858 1.00 90.56 100 VAL A CA 1
ATOM 803 C C . VAL A 1 100 ? 11.860 4.412 1.285 1.00 90.56 100 VAL A C 1
ATOM 805 O O . VAL A 1 100 ? 12.277 4.755 2.383 1.00 90.56 100 VAL A O 1
ATOM 808 N N . ASN A 1 101 ? 11.363 5.290 0.413 1.00 89.50 101 ASN A N 1
ATOM 809 C CA . ASN A 1 101 ? 11.151 6.715 0.658 1.00 89.50 101 ASN A CA 1
ATOM 810 C C . ASN A 1 101 ? 9.977 7.242 -0.193 1.00 89.50 101 ASN A C 1
ATOM 812 O O . ASN A 1 101 ? 9.452 6.523 -1.048 1.00 89.50 101 ASN A O 1
ATOM 816 N N . HIS A 1 102 ? 9.581 8.503 -0.001 1.00 83.38 102 HIS A N 1
ATOM 817 C CA . HIS A 1 102 ? 8.410 9.095 -0.671 1.00 83.38 102 HIS A CA 1
ATOM 818 C C . HIS A 1 102 ? 8.469 9.049 -2.207 1.00 83.38 102 HIS A C 1
ATOM 820 O O . HIS A 1 102 ? 7.432 8.919 -2.856 1.00 83.38 102 HIS A O 1
ATOM 826 N N . ASN A 1 103 ? 9.670 9.102 -2.788 1.00 87.50 103 ASN A N 1
ATOM 827 C CA . ASN A 1 103 ? 9.870 9.155 -4.239 1.00 87.50 103 ASN A CA 1
ATOM 828 C C . ASN A 1 103 ? 10.166 7.779 -4.855 1.00 87.50 103 ASN A C 1
ATOM 830 O O . ASN A 1 103 ? 10.112 7.615 -6.073 1.00 87.50 103 ASN A O 1
ATOM 834 N N . SER A 1 104 ? 10.464 6.779 -4.027 1.00 91.81 104 SER A N 1
ATOM 835 C CA . SER A 1 104 ? 10.776 5.425 -4.474 1.00 91.81 104 SER A CA 1
ATOM 836 C C . SER A 1 104 ? 9.520 4.684 -4.940 1.00 91.81 104 SER A C 1
ATOM 838 O O . SER A 1 104 ? 8.439 4.941 -4.408 1.00 91.81 104 SER A O 1
ATOM 840 N N . PRO A 1 105 ? 9.624 3.741 -5.891 1.00 94.25 105 PRO A N 1
ATOM 841 C CA . PRO A 1 105 ? 8.534 2.836 -6.243 1.00 94.25 105 PRO A CA 1
ATOM 842 C C . PRO A 1 105 ? 8.000 2.041 -5.044 1.00 94.25 105 PRO A C 1
ATOM 844 O O . PRO A 1 105 ? 8.692 1.836 -4.051 1.00 94.25 105 PRO A O 1
ATOM 847 N N . LEU A 1 106 ? 6.759 1.563 -5.154 1.00 95.00 106 LEU A N 1
ATOM 848 C CA . LEU A 1 106 ? 6.188 0.643 -4.176 1.00 95.00 106 LEU A CA 1
ATOM 849 C C . LEU A 1 106 ? 6.705 -0.766 -4.476 1.00 95.00 106 LEU A C 1
ATOM 851 O O . LEU A 1 106 ? 6.321 -1.359 -5.485 1.00 95.00 106 LEU A O 1
ATOM 855 N N . TYR A 1 107 ? 7.578 -1.290 -3.624 1.00 95.44 107 TYR A N 1
ATOM 856 C CA . TYR A 1 107 ? 8.202 -2.594 -3.810 1.00 95.44 107 TYR A CA 1
ATOM 857 C C . TYR A 1 107 ? 7.478 -3.669 -3.014 1.00 95.44 107 TYR A C 1
ATOM 859 O O . TYR A 1 107 ? 7.096 -3.464 -1.868 1.00 95.44 107 TYR A O 1
ATOM 867 N N . SER A 1 108 ? 7.329 -4.851 -3.595 1.00 94.12 108 SER A N 1
ATOM 868 C CA . SER A 1 108 ? 6.875 -6.033 -2.873 1.00 94.12 108 SER A CA 1
ATOM 869 C C . SER A 1 108 ? 7.956 -6.539 -1.927 1.00 94.12 108 SER A C 1
ATOM 871 O O . SER A 1 108 ? 9.126 -6.661 -2.300 1.00 94.12 108 SER A O 1
ATOM 873 N N . THR A 1 109 ? 7.572 -6.893 -0.704 1.00 92.81 109 THR A N 1
ATOM 874 C CA . THR A 1 109 ? 8.506 -7.438 0.295 1.00 92.81 109 THR A CA 1
ATOM 875 C C . THR A 1 109 ? 8.766 -8.931 0.088 1.00 92.81 109 THR A C 1
ATOM 877 O O . THR A 1 109 ? 9.674 -9.496 0.698 1.00 92.81 109 THR A O 1
ATOM 880 N N . GLY A 1 110 ? 7.962 -9.587 -0.755 1.00 87.44 110 GLY A N 1
ATOM 881 C CA . GLY A 1 110 ? 7.963 -11.039 -0.920 1.00 87.44 110 GLY A CA 1
ATOM 882 C C . GLY A 1 110 ? 7.368 -11.816 0.258 1.00 87.44 110 GLY A C 1
ATOM 883 O O . GLY A 1 110 ? 7.485 -13.039 0.303 1.00 87.44 110 GLY A O 1
ATOM 884 N N . LYS A 1 111 ? 6.752 -11.130 1.228 1.00 85.94 111 LYS A N 1
ATOM 885 C CA . LYS A 1 111 ? 6.187 -11.728 2.446 1.00 85.94 111 LYS A CA 1
ATOM 886 C C . LYS A 1 111 ? 4.662 -11.791 2.380 1.00 85.94 111 LYS A C 1
ATOM 88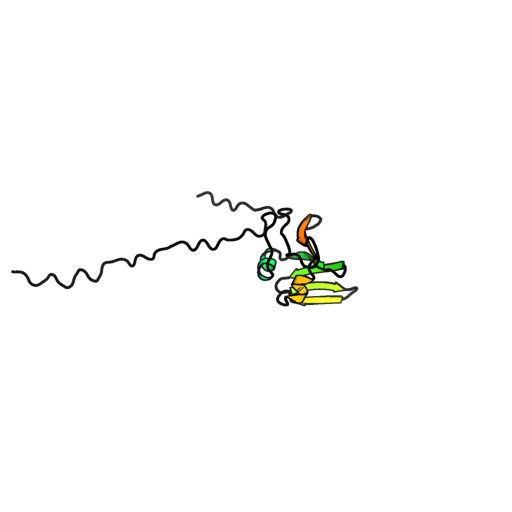8 O O . LYS A 1 111 ? 4.026 -11.061 1.628 1.00 85.94 111 LYS A O 1
ATOM 893 N N . GLY A 1 112 ? 4.064 -12.637 3.221 1.00 71.94 112 GLY A N 1
ATOM 894 C CA . GLY A 1 112 ? 2.635 -12.571 3.559 1.00 71.94 112 GLY A CA 1
ATOM 895 C C . GLY A 1 112 ? 1.660 -12.961 2.448 1.00 71.94 112 GLY A C 1
ATOM 896 O O . GLY A 1 112 ? 0.455 -12.800 2.614 1.00 71.94 112 GLY A O 1
ATOM 897 N N . ILE A 1 113 ? 2.143 -13.482 1.324 1.00 69.06 113 ILE A N 1
ATOM 898 C CA . ILE A 1 113 ? 1.295 -13.997 0.254 1.00 69.06 113 ILE A CA 1
ATOM 899 C C . ILE A 1 113 ? 1.729 -15.430 0.029 1.00 69.06 113 ILE A C 1
ATOM 901 O O . ILE A 1 113 ? 2.774 -15.689 -0.564 1.00 69.06 113 ILE A O 1
ATOM 905 N N . SER A 1 114 ? 0.937 -16.366 0.558 1.00 58.97 114 SER A N 1
ATOM 906 C CA . SER A 1 114 ? 1.076 -17.767 0.187 1.00 58.97 114 SER A CA 1
ATOM 907 C C . SER A 1 114 ? 0.886 -17.822 -1.322 1.00 58.97 114 SER A C 1
ATOM 909 O O . SER A 1 114 ? -0.220 -17.611 -1.830 1.00 58.97 114 SER A O 1
ATOM 911 N N . ARG A 1 115 ? 1.984 -18.038 -2.055 1.00 58.97 115 ARG A N 1
ATOM 912 C CA . ARG A 1 115 ? 1.902 -18.559 -3.411 1.00 58.97 115 ARG A CA 1
ATOM 913 C C . ARG A 1 115 ? 1.204 -19.893 -3.230 1.00 58.97 115 ARG A C 1
ATOM 915 O O . ARG A 1 115 ? 1.860 -20.887 -2.930 1.00 58.97 115 ARG A O 1
ATOM 922 N N . VAL A 1 116 ? -0.119 -19.920 -3.376 1.00 48.38 116 VAL A N 1
ATOM 923 C CA . VAL A 1 116 ? -0.801 -21.166 -3.684 1.00 48.38 116 VAL A CA 1
ATOM 924 C C . VAL A 1 116 ? -0.140 -21.588 -4.984 1.00 48.38 116 VAL A C 1
ATOM 926 O O . VAL A 1 116 ? -0.436 -21.042 -6.048 1.00 48.38 116 VAL A O 1
ATOM 929 N N . ARG A 1 117 ? 0.875 -22.458 -4.880 1.00 43.62 117 ARG A N 1
ATOM 930 C CA . ARG A 1 117 ? 1.387 -23.221 -6.005 1.00 43.62 117 ARG A CA 1
ATOM 931 C C . ARG A 1 117 ? 0.122 -23.818 -6.583 1.00 43.62 117 ARG A C 1
ATOM 933 O O . ARG A 1 117 ? -0.486 -24.674 -5.946 1.00 43.62 117 ARG A O 1
ATOM 940 N N . LYS A 1 118 ? -0.336 -23.303 -7.725 1.00 44.84 118 LYS A N 1
ATOM 941 C CA . LYS A 1 118 ? -1.326 -24.014 -8.515 1.00 44.84 118 LYS A CA 1
ATOM 942 C C . LYS A 1 118 ? -0.666 -25.358 -8.791 1.00 44.84 118 LYS A C 1
ATOM 944 O O . LYS A 1 118 ? 0.249 -25.431 -9.606 1.00 44.84 118 LYS A O 1
ATOM 949 N N . LYS A 1 119 ? -1.055 -26.380 -8.022 1.00 37.50 119 LYS A N 1
ATOM 950 C CA . LYS A 1 119 ? -0.884 -27.785 -8.368 1.00 37.50 119 LYS A CA 1
ATOM 951 C C . LYS A 1 119 ? -1.674 -27.965 -9.663 1.00 37.50 119 LYS A C 1
ATOM 953 O O . LYS A 1 119 ? -2.819 -28.386 -9.643 1.00 37.50 119 LYS 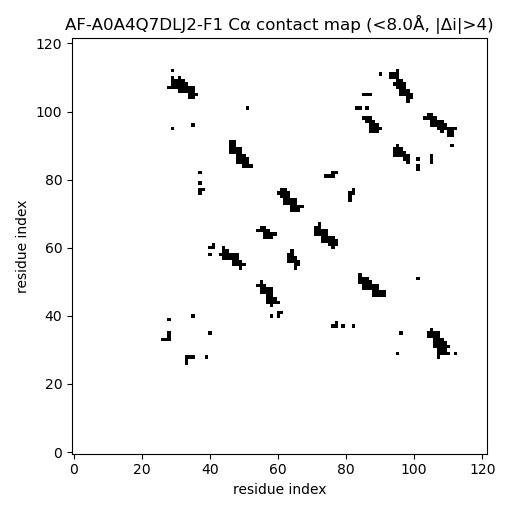A O 1
ATOM 958 N N . TYR A 1 120 ? -1.090 -27.562 -10.781 1.00 44.62 120 TYR A N 1
ATOM 959 C CA . TYR A 1 120 ? -1.300 -28.307 -12.003 1.00 44.62 120 TYR A CA 1
ATOM 960 C C . TYR A 1 120 ? -0.256 -29.418 -11.937 1.00 44.62 120 TYR A C 1
ATOM 962 O O . TYR A 1 120 ? 0.879 -29.245 -12.370 1.00 44.62 120 TYR A O 1
ATOM 970 N N . SER A 1 121 ? -0.625 -30.502 -11.247 1.00 34.22 121 SER A N 1
ATOM 971 C CA . SER A 1 121 ? -0.155 -31.822 -11.654 1.00 34.22 121 SER A CA 1
ATOM 972 C C . SER A 1 121 ? -0.800 -32.049 -13.014 1.00 34.22 121 SER A C 1
ATOM 974 O O . SER A 1 121 ? -2.024 -32.154 -13.085 1.00 34.22 121 SER A O 1
ATOM 976 N N . PHE A 1 122 ? 0.009 -31.971 -14.065 1.00 40.22 122 PHE A N 1
ATOM 977 C CA . PHE A 1 122 ? -0.253 -32.739 -15.273 1.00 40.22 122 PHE A CA 1
ATOM 978 C C . PHE A 1 122 ? 0.235 -34.161 -15.016 1.00 40.22 122 PHE A C 1
ATOM 980 O O . PHE A 1 122 ? 1.253 -34.285 -14.290 1.00 40.22 122 PHE A O 1
#

Mean predicted aligned error: 12.76 Å

Sequence (122 aa):
MGTKKIIKDILNEPLRLDEGKRKGFVMDIFSKGAIIQPRQLKRLNGKTIIFQSGEQGRIAYPLVIIKRGKEFCHVSLTNHRVFKEIVQIKFGKTVIAERVNHNSPLYSTGKGISRVRKKYSF

Secondary structure (DSSP, 8-state):
-----SSSSSS-----------------TTSTTPBPPGGGGGGGTT-EEEETTS-EEEEETTEEEEEETTEEEEEETTSHHHHHHEEEEEETTEEEEE-SSTTS--EE-S-S----------

Foldseek 3Di:
DDDDPDPDPPPDDDPPPPCPPPPPVPQPLLDFFRFDDLVNCVVVAQWWWQFLVRWIWGHPPQWTWTDDPPDTDIHGSVPVVRVLRTAFTDDVPDTQWGAPDSPGTIHGRSPDDPPPVPPPPD

Radius of gyration: 24.45 Å; Cα contacts (8 Å, |Δi|>4): 188; chains: 1; bounding box: 30×48×83 Å

Solvent-accessible surface area (backbone atoms only — not comparable to full-atom values): 7520 Å² total; per-residue (Å²): 138,90,89,88,85,86,86,73,86,86,80,77,74,78,79,78,72,76,76,70,72,77,70,67,77,77,74,58,55,64,38,61,70,24,69,58,50,71,80,56,46,59,82,45,53,73,27,37,37,30,33,75,88,68,51,54,29,34,31,52,60,67,30,28,46,28,69,57,91,95,44,78,46,78,45,54,44,80,42,65,67,59,52,58,37,46,40,35,32,27,52,88,92,34,61,31,26,38,36,90,46,86,86,47,66,39,23,12,58,45,40,81,64,83,75,75,71,77,80,73,78,126

Nearest PDB structures (foldseek):
  5lq4-assembly1_B  TM=4.797E-01  e=4.638E+00  Cyanothece sp. PCC 7425
  8b7t-assembly1_A  TM=3.711E-01  e=5.563E+00  Encephalitozoon cuniculi

pLDDT: mean 77.2, std 21.56, range [34.22, 96.56]